Protein AF-E9GPJ3-F1 (afdb_monomer)

Organism: Daphnia pulex (NCBI:txid6669)

Structure (mmCIF, N/CA/C/O backbone):
data_AF-E9GPJ3-F1
#
_entry.id   AF-E9GPJ3-F1
#
loop_
_atom_site.group_PDB
_atom_site.id
_atom_site.type_symbol
_atom_site.label_atom_id
_atom_site.label_alt_id
_atom_site.label_comp_id
_atom_site.label_asym_id
_atom_site.label_entity_id
_atom_site.label_seq_id
_atom_site.pdbx_PDB_ins_code
_atom_site.Cartn_x
_atom_site.Cartn_y
_atom_site.Cartn_z
_atom_site.occupancy
_atom_site.B_iso_or_equiv
_atom_site.auth_seq_id
_atom_site.auth_comp_id
_atom_site.auth_asym_id
_atom_site.auth_atom_id
_atom_site.pdbx_PDB_model_num
ATOM 1 N N . MET A 1 1 ? 33.835 -4.461 12.205 1.00 37.34 1 MET A N 1
ATOM 2 C CA . MET A 1 1 ? 32.364 -4.316 12.167 1.00 37.34 1 MET A CA 1
ATOM 3 C C . MET A 1 1 ? 31.982 -3.890 10.755 1.00 37.34 1 MET A C 1
ATOM 5 O O . MET A 1 1 ? 32.184 -2.737 10.405 1.00 37.34 1 MET A O 1
ATOM 9 N N . PHE A 1 2 ? 31.580 -4.833 9.899 1.00 41.53 2 PHE A N 1
ATOM 10 C CA . PHE A 1 2 ? 31.206 -4.539 8.512 1.00 41.53 2 PHE A CA 1
ATOM 11 C C . PHE A 1 2 ? 29.759 -4.038 8.500 1.00 41.53 2 PHE A C 1
ATOM 13 O O . PHE A 1 2 ? 28.841 -4.795 8.806 1.00 41.53 2 PHE A O 1
ATOM 20 N N . MET A 1 3 ? 29.564 -2.757 8.187 1.00 44.38 3 MET A N 1
ATOM 21 C CA . MET A 1 3 ? 28.246 -2.187 7.907 1.00 44.38 3 MET A CA 1
ATOM 22 C C . MET A 1 3 ? 27.733 -2.811 6.608 1.00 44.38 3 MET A C 1
ATOM 24 O O . MET A 1 3 ? 28.072 -2.371 5.510 1.00 44.38 3 MET A O 1
ATOM 28 N N . GLN A 1 4 ? 26.973 -3.896 6.729 1.00 46.12 4 GLN A N 1
ATOM 29 C CA . GLN A 1 4 ? 26.290 -4.518 5.605 1.00 46.12 4 GLN A CA 1
ATOM 30 C C . GLN A 1 4 ? 25.156 -3.570 5.201 1.00 46.12 4 GLN A C 1
ATOM 32 O O . GLN A 1 4 ? 24.084 -3.569 5.803 1.00 46.12 4 GLN A O 1
ATOM 37 N N . PHE A 1 5 ? 25.417 -2.697 4.224 1.00 51.56 5 PHE A N 1
ATOM 38 C CA . PHE A 1 5 ? 24.368 -1.915 3.581 1.00 51.56 5 PHE A CA 1
ATOM 39 C C . PHE A 1 5 ? 23.340 -2.905 3.032 1.00 51.56 5 PHE A C 1
ATOM 41 O O . PHE A 1 5 ? 23.618 -3.654 2.094 1.00 51.56 5 PHE A O 1
ATOM 48 N N . VAL A 1 6 ? 22.170 -2.958 3.667 1.00 50.09 6 VAL A N 1
ATOM 49 C CA . VAL A 1 6 ? 21.043 -3.761 3.200 1.00 50.09 6 VAL A CA 1
ATOM 50 C C . VAL A 1 6 ? 20.731 -3.290 1.783 1.00 50.09 6 VAL A C 1
ATOM 52 O O . VAL A 1 6 ? 20.292 -2.157 1.597 1.00 50.09 6 VAL A O 1
ATOM 55 N N . ARG A 1 7 ? 21.005 -4.137 0.781 1.00 55.09 7 ARG A N 1
ATOM 56 C CA . ARG A 1 7 ? 20.672 -3.879 -0.625 1.00 55.09 7 ARG A CA 1
ATOM 57 C C . ARG A 1 7 ? 19.174 -3.608 -0.729 1.00 55.09 7 ARG A C 1
ATOM 59 O O . ARG A 1 7 ? 18.352 -4.523 -0.682 1.00 55.09 7 ARG A O 1
ATOM 66 N N . THR A 1 8 ? 18.811 -2.342 -0.860 1.00 49.34 8 THR A N 1
ATOM 67 C CA . THR A 1 8 ? 17.446 -1.905 -1.111 1.00 49.34 8 THR A CA 1
ATOM 68 C C . THR A 1 8 ? 17.111 -2.178 -2.573 1.00 49.34 8 THR A C 1
ATOM 70 O O . THR A 1 8 ? 17.359 -1.354 -3.438 1.00 49.34 8 THR A O 1
ATOM 73 N N . ASN A 1 9 ? 16.534 -3.353 -2.840 1.00 51.41 9 ASN A N 1
ATOM 74 C CA . ASN A 1 9 ? 15.784 -3.675 -4.061 1.00 51.41 9 ASN A CA 1
ATOM 75 C C . ASN A 1 9 ? 16.481 -3.286 -5.393 1.00 51.41 9 ASN A C 1
ATOM 77 O O . ASN A 1 9 ? 16.237 -2.227 -5.973 1.00 51.41 9 ASN A O 1
ATOM 81 N N . ASN A 1 10 ? 17.293 -4.209 -5.913 1.00 62.78 10 ASN A N 1
ATOM 82 C CA . ASN A 1 10 ? 18.210 -4.061 -7.053 1.00 62.78 10 ASN A CA 1
ATOM 83 C C . ASN A 1 10 ? 17.585 -3.816 -8.441 1.00 62.78 10 ASN A C 1
ATOM 85 O O . ASN A 1 10 ? 18.259 -4.018 -9.447 1.00 62.78 10 ASN A O 1
ATOM 89 N N . ASN A 1 11 ? 16.332 -3.379 -8.561 1.00 63.22 11 ASN A N 1
ATOM 90 C CA . ASN A 1 11 ? 15.700 -3.242 -9.877 1.00 63.22 11 ASN A CA 1
ATOM 91 C C . ASN A 1 11 ? 16.350 -2.131 -10.730 1.00 63.22 11 ASN A C 1
ATOM 93 O O . ASN A 1 11 ? 16.510 -2.281 -11.942 1.00 63.22 11 ASN A O 1
ATOM 97 N N . VAL A 1 12 ? 16.790 -1.042 -10.087 1.00 64.81 12 VAL A N 1
ATOM 98 C CA . VAL A 1 12 ? 17.546 0.044 -10.739 1.00 64.81 12 VAL A CA 1
ATOM 99 C C . VAL A 1 12 ? 18.951 -0.425 -11.123 1.00 64.81 12 VAL A C 1
ATOM 101 O O . VAL A 1 12 ? 19.384 -0.193 -12.248 1.00 64.81 12 VAL A O 1
ATOM 104 N N . GLU A 1 13 ? 19.631 -1.153 -10.232 1.00 70.56 13 GLU A N 1
ATOM 105 C CA . GLU A 1 13 ? 20.968 -1.711 -10.487 1.00 70.56 13 GLU A CA 1
ATOM 106 C C . GLU A 1 13 ? 20.937 -2.759 -11.615 1.00 70.56 13 GLU A C 1
ATOM 108 O O . GLU A 1 13 ? 21.786 -2.749 -12.502 1.00 70.56 13 GLU A O 1
ATOM 113 N N . GLY A 1 14 ? 19.908 -3.610 -11.654 1.00 71.81 14 GLY A N 1
ATOM 114 C CA . GLY A 1 14 ? 19.674 -4.569 -12.734 1.00 71.81 14 GLY A CA 1
ATOM 115 C C . GLY A 1 14 ? 19.383 -3.887 -14.071 1.00 71.81 14 GLY A C 1
ATOM 116 O O . GLY A 1 14 ? 19.956 -4.265 -15.090 1.00 71.81 14 GLY A O 1
ATOM 117 N N . THR A 1 15 ? 18.565 -2.830 -14.068 1.00 71.25 15 THR A N 1
ATOM 118 C CA . THR A 1 15 ? 18.286 -2.033 -15.276 1.00 71.25 15 THR A CA 1
ATOM 119 C C . THR A 1 15 ? 19.557 -1.360 -15.800 1.00 71.25 15 THR A C 1
ATOM 121 O O . THR A 1 15 ? 19.854 -1.444 -16.990 1.00 71.25 15 THR A O 1
ATOM 124 N N . HIS A 1 16 ? 20.354 -0.764 -14.909 1.00 74.25 16 HIS A N 1
ATOM 125 C CA . HIS A 1 16 ? 21.643 -0.158 -15.239 1.00 74.25 16 HIS A CA 1
ATOM 126 C C . HIS A 1 16 ? 22.634 -1.180 -15.819 1.00 74.25 16 HIS A C 1
ATOM 128 O O . HIS A 1 16 ? 23.259 -0.922 -16.847 1.00 74.25 16 HIS A O 1
ATOM 134 N N . ASN A 1 17 ? 22.749 -2.361 -15.209 1.00 77.88 17 ASN A N 1
ATOM 135 C CA . ASN A 1 17 ? 23.662 -3.406 -15.675 1.00 77.88 17 ASN A CA 1
ATOM 136 C C . ASN A 1 17 ? 23.233 -3.987 -17.031 1.00 77.88 17 ASN A C 1
ATOM 138 O O . ASN A 1 17 ? 24.083 -4.202 -17.896 1.00 77.88 17 ASN A O 1
ATOM 142 N N . ASN A 1 18 ? 21.928 -4.158 -17.257 1.00 75.06 18 ASN A N 1
ATOM 143 C CA . ASN A 1 18 ? 21.386 -4.586 -18.548 1.00 75.06 18 ASN A CA 1
ATOM 144 C C . ASN A 1 18 ? 21.639 -3.547 -19.650 1.00 75.06 1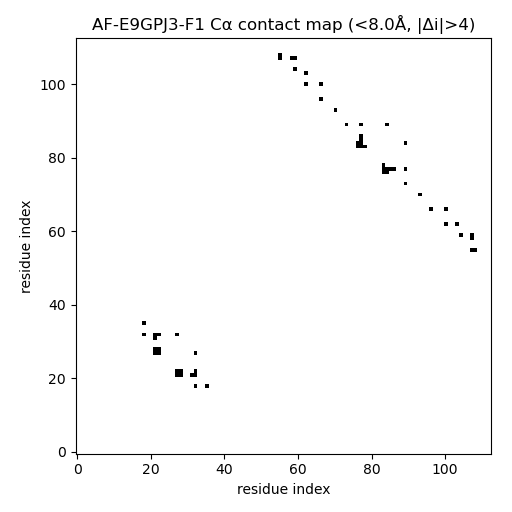8 ASN A C 1
ATOM 146 O O . ASN A 1 18 ? 22.042 -3.906 -20.755 1.00 75.06 18 ASN A O 1
ATOM 150 N N . LEU A 1 19 ? 21.466 -2.256 -19.348 1.00 75.06 19 LEU A N 1
ATOM 151 C CA . LEU A 1 19 ? 21.793 -1.166 -20.271 1.00 75.06 19 LEU A CA 1
ATOM 152 C C . LEU A 1 19 ? 23.292 -1.128 -20.584 1.00 75.06 19 LEU A C 1
ATOM 154 O O . LEU A 1 19 ? 23.676 -1.080 -21.751 1.00 75.06 19 LEU A O 1
ATOM 158 N N . LYS A 1 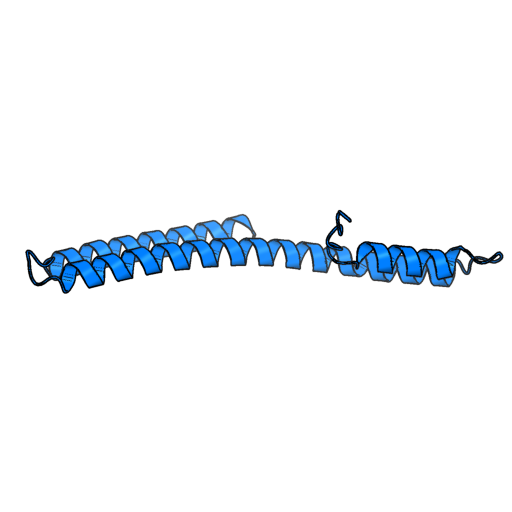20 ? 24.148 -1.235 -19.564 1.00 76.81 20 LYS A N 1
ATOM 159 C CA . LYS A 1 20 ? 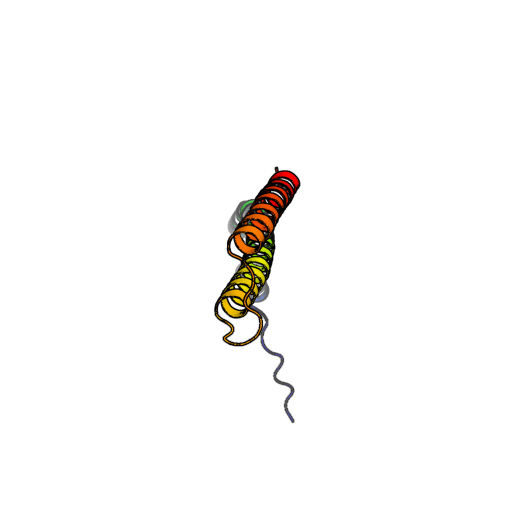25.606 -1.281 -19.734 1.00 76.81 20 LYS A CA 1
ATOM 160 C C . LYS A 1 20 ? 26.045 -2.447 -20.624 1.00 76.81 20 LYS A C 1
ATOM 162 O O . LYS A 1 20 ? 26.925 -2.263 -21.457 1.00 76.81 20 LYS A O 1
ATOM 167 N N . ALA A 1 21 ? 25.416 -3.616 -20.499 1.00 75.81 21 ALA A N 1
ATOM 168 C CA . ALA A 1 21 ? 25.711 -4.774 -21.343 1.00 75.81 21 ALA A CA 1
ATOM 169 C C . ALA A 1 21 ? 25.353 -4.559 -22.828 1.00 75.81 21 ALA A C 1
ATOM 171 O O . ALA A 1 21 ? 25.977 -5.160 -23.698 1.00 75.81 21 ALA A O 1
ATOM 172 N N . VAL A 1 22 ? 24.371 -3.703 -23.133 1.00 70.38 22 VAL A N 1
ATOM 173 C CA . VAL A 1 22 ? 23.932 -3.427 -24.514 1.00 70.38 22 VAL A CA 1
ATOM 174 C C . VAL A 1 22 ? 24.659 -2.239 -25.141 1.00 70.38 22 VAL A C 1
ATOM 176 O O . VAL A 1 22 ? 24.904 -2.242 -26.345 1.00 70.38 22 VAL A O 1
ATOM 179 N N . VAL A 1 23 ? 25.021 -1.238 -24.339 1.00 68.75 23 VAL A N 1
ATOM 180 C CA . VAL A 1 23 ? 25.641 0.013 -24.812 1.00 68.75 23 VAL A CA 1
ATOM 181 C C . VAL A 1 23 ? 27.168 0.004 -24.653 1.00 68.75 23 VAL A C 1
ATOM 183 O O . VAL A 1 23 ? 27.859 0.790 -25.284 1.00 68.75 23 VAL A O 1
ATOM 186 N N . GLY A 1 24 ? 27.717 -0.895 -23.832 1.00 66.44 24 GLY A N 1
ATOM 187 C CA . GLY A 1 24 ? 29.153 -0.974 -23.541 1.00 66.44 24 GLY A CA 1
ATOM 188 C C . GLY A 1 24 ? 30.000 -1.710 -24.584 1.00 66.44 24 GLY A C 1
ATOM 189 O O . GLY A 1 24 ? 31.214 -1.793 -24.413 1.00 66.44 24 GLY A O 1
ATOM 190 N N . SER A 1 25 ? 29.400 -2.270 -25.640 1.00 66.31 25 SER A N 1
ATOM 191 C CA . SER A 1 25 ? 30.157 -2.896 -26.732 1.00 66.31 25 SER A CA 1
ATOM 192 C C . SER A 1 25 ? 30.651 -1.842 -27.726 1.00 66.31 25 SER A C 1
ATOM 194 O O . SER A 1 25 ? 29.931 -0.885 -27.989 1.00 66.31 25 SER A O 1
ATOM 196 N N . ALA A 1 26 ? 31.817 -2.054 -28.347 1.00 64.00 26 ALA A N 1
ATOM 197 C CA . ALA A 1 26 ? 32.426 -1.118 -29.305 1.00 64.00 26 ALA A CA 1
ATOM 198 C C . ALA A 1 26 ? 31.528 -0.745 -30.510 1.00 64.00 26 ALA A C 1
ATOM 200 O O . ALA A 1 26 ? 31.762 0.274 -31.153 1.00 64.00 26 ALA A O 1
ATOM 201 N N . TYR A 1 27 ? 30.486 -1.538 -30.786 1.00 61.44 27 TYR A N 1
ATOM 202 C CA . TYR A 1 27 ? 29.455 -1.267 -31.787 1.00 61.44 27 TYR A CA 1
ATOM 203 C C . TYR A 1 27 ? 28.074 -1.322 -31.132 1.00 61.44 27 TYR A C 1
ATOM 205 O O . TYR A 1 27 ? 27.414 -2.361 -31.105 1.00 61.44 27 TYR A O 1
ATOM 213 N N . THR A 1 28 ? 27.635 -0.201 -30.564 1.00 66.81 28 THR A N 1
ATOM 214 C CA . THR A 1 28 ? 26.322 -0.096 -29.923 1.00 66.81 28 THR A CA 1
ATOM 215 C C . THR A 1 28 ? 25.208 -0.412 -30.916 1.00 66.81 28 THR A C 1
ATOM 217 O O . THR A 1 28 ? 24.999 0.303 -31.896 1.00 66.81 28 THR A O 1
ATOM 220 N N . ASN A 1 29 ? 24.432 -1.458 -30.634 1.00 78.44 29 ASN A N 1
ATOM 221 C CA . ASN A 1 29 ? 23.219 -1.743 -31.389 1.00 78.44 29 ASN A CA 1
ATOM 222 C C . ASN A 1 29 ? 22.116 -0.758 -30.961 1.00 78.44 29 ASN A C 1
ATOM 224 O O . ASN A 1 29 ? 21.386 -0.993 -29.994 1.00 78.44 29 ASN A O 1
ATOM 228 N N . ILE A 1 30 ? 22.016 0.358 -31.689 1.00 79.06 30 ILE A N 1
ATOM 229 C CA . ILE A 1 30 ? 21.074 1.458 -31.423 1.00 79.06 30 ILE A CA 1
ATOM 230 C C . ILE A 1 30 ? 19.625 0.957 -31.380 1.00 79.06 30 ILE A C 1
ATOM 232 O O . ILE A 1 30 ? 18.862 1.359 -30.505 1.00 79.06 30 ILE A O 1
ATOM 236 N N . VAL A 1 31 ? 19.245 0.034 -32.267 1.00 81.44 31 VAL A N 1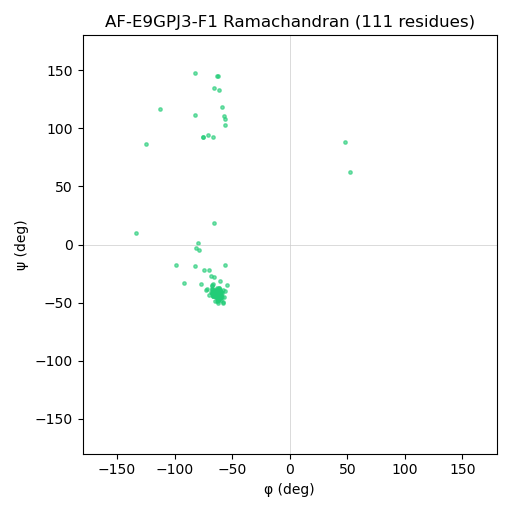
ATOM 237 C CA . VAL A 1 31 ? 17.886 -0.532 -32.313 1.00 81.44 31 VAL A CA 1
ATOM 238 C C . VAL A 1 31 ? 17.567 -1.302 -31.029 1.00 81.44 31 VAL A C 1
ATOM 240 O O . VAL A 1 31 ? 16.489 -1.141 -30.451 1.00 81.44 31 VAL A O 1
ATOM 243 N N . LYS A 1 32 ? 18.519 -2.099 -30.535 1.00 78.19 32 LYS A N 1
ATOM 244 C CA . LYS A 1 32 ? 18.380 -2.837 -29.274 1.00 78.19 32 LYS A CA 1
ATOM 245 C C . LYS A 1 32 ? 18.294 -1.893 -28.072 1.00 78.19 32 LYS A C 1
ATOM 247 O O . LYS A 1 32 ? 17.474 -2.116 -27.185 1.00 78.19 32 LYS A O 1
ATOM 252 N N . PHE A 1 33 ? 19.081 -0.817 -28.067 1.00 80.88 33 PHE A N 1
ATOM 253 C CA . PHE A 1 33 ? 19.008 0.220 -27.036 1.00 80.88 33 PHE A CA 1
ATOM 254 C C . PHE A 1 33 ? 17.649 0.937 -27.025 1.00 80.88 33 PHE A C 1
ATOM 256 O O . PHE A 1 33 ? 17.011 1.025 -25.978 1.00 80.88 33 PHE A O 1
ATOM 263 N N . LEU A 1 34 ? 17.163 1.386 -28.187 1.00 83.62 34 LEU A N 1
ATOM 264 C CA . LEU A 1 34 ? 15.859 2.045 -28.315 1.00 83.62 34 LEU A CA 1
ATOM 265 C C . LEU A 1 34 ? 14.704 1.127 -27.892 1.00 83.62 34 LEU A C 1
ATOM 267 O O . LEU A 1 34 ? 13.764 1.583 -27.243 1.00 83.62 34 LEU A O 1
ATOM 271 N N . SER A 1 35 ? 14.796 -0.168 -28.201 1.00 83.25 35 SER A N 1
ATOM 272 C CA . SER A 1 35 ? 13.790 -1.160 -27.799 1.00 83.25 35 SER A CA 1
ATOM 273 C C . SER A 1 35 ? 13.727 -1.325 -26.276 1.00 83.25 35 SER A C 1
ATOM 275 O O . SER A 1 35 ? 12.638 -1.331 -25.705 1.00 83.25 35 SER A O 1
ATOM 277 N N . LEU A 1 36 ? 14.883 -1.378 -25.604 1.00 81.44 36 LEU A N 1
ATOM 278 C CA . LEU A 1 36 ? 14.959 -1.435 -24.140 1.00 81.44 36 LEU A CA 1
ATOM 279 C C . LEU A 1 36 ? 14.431 -0.159 -23.479 1.00 81.44 36 LEU A C 1
ATOM 281 O O . LEU A 1 36 ? 13.688 -0.231 -22.503 1.00 81.44 36 LEU A O 1
ATOM 285 N N . MET A 1 37 ? 14.784 1.011 -24.016 1.00 82.69 37 MET A N 1
ATOM 286 C CA . MET A 1 37 ? 14.292 2.287 -23.493 1.00 82.69 37 MET A CA 1
ATOM 287 C C . MET A 1 37 ? 12.774 2.412 -23.636 1.00 82.69 37 MET A C 1
ATOM 289 O O . MET A 1 37 ? 12.116 2.887 -22.712 1.00 82.69 37 MET A O 1
ATOM 293 N N . LYS A 1 38 ? 12.211 1.933 -24.751 1.00 84.69 38 LYS A N 1
ATOM 294 C CA . LYS A 1 38 ? 10.762 1.862 -24.950 1.00 84.69 38 LYS A CA 1
ATOM 295 C C . LYS A 1 38 ? 10.092 0.950 -23.923 1.00 84.69 38 LYS A C 1
ATOM 297 O O . LYS A 1 38 ? 9.145 1.374 -23.276 1.00 84.69 38 LYS A O 1
ATOM 302 N N . GLU A 1 39 ? 10.621 -0.252 -23.704 1.00 83.88 39 GLU A N 1
ATOM 303 C CA . GLU A 1 39 ? 10.061 -1.187 -22.719 1.00 83.88 39 GLU A CA 1
ATOM 304 C C . GLU A 1 39 ? 10.078 -0.614 -21.290 1.00 83.88 39 GLU A C 1
ATOM 306 O O . GLU A 1 39 ? 9.125 -0.790 -20.526 1.00 83.88 39 GLU A O 1
ATOM 311 N N . VAL A 1 40 ? 11.148 0.098 -20.920 1.00 80.69 40 VAL A N 1
ATOM 312 C CA . VAL A 1 40 ? 11.225 0.802 -19.634 1.00 80.69 40 VAL A CA 1
ATOM 313 C C . VAL A 1 40 ? 10.185 1.918 -19.578 1.00 80.69 40 VAL A C 1
ATOM 315 O O . VAL A 1 40 ? 9.436 1.984 -18.605 1.00 80.69 40 VAL A O 1
ATOM 318 N N . ALA A 1 41 ? 10.094 2.755 -20.615 1.00 82.94 41 ALA A N 1
ATOM 319 C CA . ALA A 1 41 ? 9.151 3.869 -20.681 1.00 82.94 41 ALA A CA 1
ATOM 320 C C . ALA A 1 41 ? 7.687 3.409 -20.591 1.00 82.94 41 ALA A C 1
ATOM 322 O O . ALA A 1 41 ? 6.917 3.964 -19.804 1.00 82.94 41 ALA A O 1
ATOM 323 N N . ASP A 1 42 ? 7.330 2.340 -21.304 1.00 83.00 42 ASP A N 1
ATOM 324 C CA . ASP A 1 42 ? 5.982 1.763 -21.308 1.00 83.00 42 ASP A CA 1
ATOM 325 C C . ASP A 1 42 ? 5.564 1.290 -19.901 1.00 83.00 42 ASP A C 1
ATOM 327 O O . ASP A 1 42 ? 4.397 1.385 -19.506 1.00 83.00 42 ASP A O 1
ATOM 331 N N . LYS A 1 43 ? 6.528 0.848 -19.083 1.00 83.81 43 LYS A N 1
ATOM 332 C CA . LYS A 1 43 ? 6.286 0.414 -17.699 1.00 83.81 43 LYS A CA 1
ATOM 333 C C . LYS A 1 43 ? 6.219 1.568 -16.697 1.00 83.81 43 LYS A C 1
ATOM 335 O O . LYS A 1 43 ? 5.675 1.362 -15.609 1.00 83.81 43 LYS A O 1
ATOM 340 N N . ILE A 1 44 ? 6.723 2.766 -17.011 1.00 81.88 44 ILE A N 1
ATOM 341 C CA . ILE A 1 44 ? 6.746 3.903 -16.066 1.00 81.88 44 ILE A CA 1
ATOM 342 C C . ILE A 1 44 ? 5.325 4.304 -15.674 1.00 81.88 44 ILE A C 1
ATOM 344 O O . ILE A 1 44 ? 5.024 4.400 -14.483 1.00 81.88 44 ILE A O 1
ATOM 348 N N . ALA A 1 45 ? 4.434 4.477 -16.653 1.00 78.44 45 ALA A N 1
ATOM 349 C CA . ALA A 1 45 ? 3.053 4.882 -16.394 1.00 78.44 45 ALA A CA 1
ATOM 350 C C . ALA A 1 45 ? 2.308 3.851 -15.527 1.00 78.44 45 ALA A C 1
ATOM 352 O O . ALA A 1 45 ? 1.614 4.211 -14.573 1.00 78.44 45 ALA A O 1
ATOM 353 N N . LEU A 1 46 ? 2.496 2.560 -15.818 1.00 82.38 46 LEU A N 1
ATOM 354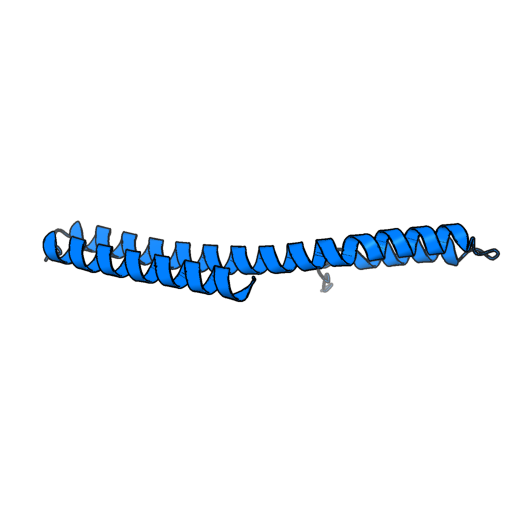 C CA . LEU A 1 46 ? 1.911 1.469 -15.039 1.00 82.38 46 LEU A CA 1
ATOM 355 C C . LEU A 1 46 ? 2.475 1.431 -13.610 1.00 82.38 46 LEU A C 1
ATOM 357 O O . LEU A 1 46 ? 1.725 1.303 -12.644 1.00 82.38 46 LEU A O 1
ATOM 361 N N . THR A 1 47 ? 3.790 1.591 -13.463 1.00 79.88 47 THR A N 1
ATOM 362 C CA . THR A 1 47 ? 4.469 1.565 -12.161 1.00 79.88 47 THR A CA 1
ATOM 363 C C . THR A 1 47 ? 4.057 2.754 -11.297 1.00 79.88 47 THR A C 1
ATOM 365 O O . THR A 1 47 ? 3.795 2.580 -10.108 1.00 79.88 47 THR A O 1
ATOM 368 N N . ALA A 1 48 ? 3.921 3.946 -11.883 1.00 78.62 48 ALA A N 1
ATOM 369 C CA . ALA A 1 48 ? 3.425 5.134 -11.193 1.00 78.62 48 ALA A CA 1
ATOM 370 C C . ALA A 1 48 ? 1.988 4.933 -10.684 1.00 78.62 48 ALA A C 1
ATOM 372 O O . ALA A 1 48 ? 1.706 5.191 -9.510 1.00 78.62 48 ALA A O 1
ATOM 373 N N . LYS A 1 49 ? 1.097 4.384 -11.525 1.00 81.06 49 LYS A N 1
ATOM 374 C CA . LYS A 1 49 ? -0.268 4.014 -11.111 1.00 81.06 49 LYS A CA 1
ATOM 375 C C . LYS A 1 49 ? -0.258 2.994 -9.971 1.00 81.06 49 LYS A C 1
ATOM 377 O O . LYS A 1 49 ? -0.959 3.178 -8.979 1.00 81.06 49 LYS A O 1
ATOM 382 N N . LEU A 1 50 ? 0.571 1.958 -10.070 1.00 83.69 50 LEU A N 1
ATOM 383 C CA . LEU A 1 50 ? 0.679 0.909 -9.056 1.00 83.69 50 LEU A CA 1
ATOM 384 C C . LEU A 1 50 ? 1.215 1.442 -7.716 1.00 83.69 50 LEU A C 1
ATOM 386 O O . LEU A 1 50 ? 0.727 1.051 -6.656 1.00 83.69 50 LEU A O 1
ATOM 390 N N . LEU A 1 51 ? 2.188 2.355 -7.738 1.00 81.69 51 LEU A N 1
ATOM 391 C CA . LEU A 1 51 ? 2.690 3.022 -6.532 1.00 81.69 51 LEU A CA 1
ATOM 392 C C . LEU A 1 51 ? 1.614 3.892 -5.877 1.00 81.69 51 LEU A C 1
ATOM 394 O O . LEU A 1 51 ? 1.434 3.813 -4.661 1.00 81.69 51 LEU A O 1
ATOM 398 N N . SER A 1 52 ? 0.871 4.661 -6.675 1.00 78.62 52 SER A N 1
ATOM 399 C CA . SER A 1 52 ? -0.260 5.460 -6.194 1.00 78.62 52 SER A CA 1
ATOM 400 C C . SER A 1 52 ? -1.313 4.576 -5.512 1.00 78.62 52 SER A C 1
ATOM 402 O O . SER A 1 52 ? -1.654 4.790 -4.348 1.00 78.62 52 SER A O 1
ATOM 404 N N . GLN A 1 53 ? -1.726 3.485 -6.165 1.00 82.25 53 GLN A N 1
ATOM 405 C CA . GLN A 1 53 ? -2.681 2.525 -5.601 1.00 82.25 53 GLN A CA 1
ATOM 406 C C . GLN A 1 53 ? -2.174 1.870 -4.309 1.00 82.25 53 GLN A C 1
ATOM 408 O O . GLN A 1 53 ? -2.932 1.730 -3.349 1.00 82.25 53 GLN A O 1
ATOM 413 N N . LYS A 1 54 ? -0.886 1.511 -4.231 1.00 84.50 54 LYS A N 1
ATOM 414 C CA . LYS A 1 54 ? -0.286 0.973 -2.997 1.00 84.50 54 LYS A CA 1
ATOM 415 C C . LYS A 1 54 ? -0.349 1.969 -1.838 1.00 84.50 54 LYS A C 1
ATOM 417 O O . LYS A 1 54 ? -0.595 1.565 -0.701 1.00 84.50 54 LYS A O 1
ATOM 422 N N . GLN A 1 55 ? -0.143 3.259 -2.100 1.00 82.75 55 GLN A N 1
ATOM 423 C CA . GLN A 1 55 ? -0.266 4.295 -1.071 1.00 82.75 55 GLN A CA 1
ATOM 424 C C . GLN A 1 55 ? -1.712 4.449 -0.590 1.00 82.75 55 GLN A C 1
ATOM 426 O O . GLN A 1 55 ? -1.937 4.543 0.619 1.00 82.75 55 GLN A O 1
ATOM 431 N N . VAL A 1 56 ? -2.683 4.418 -1.509 1.00 83.88 56 VAL A N 1
ATOM 432 C CA . VAL A 1 56 ? -4.118 4.417 -1.179 1.00 83.88 56 VAL A CA 1
ATOM 433 C C . VAL A 1 56 ? -4.457 3.224 -0.292 1.00 83.88 56 VAL A C 1
ATOM 435 O O . VAL A 1 56 ? -5.017 3.399 0.789 1.00 83.88 56 VAL A O 1
ATOM 438 N N . LEU A 1 57 ? -4.041 2.019 -0.691 1.00 83.75 57 LEU A N 1
ATOM 439 C CA . LEU A 1 57 ? -4.311 0.794 0.057 1.00 83.75 57 LEU A CA 1
ATOM 440 C C . LEU A 1 57 ? -3.724 0.852 1.473 1.00 83.75 57 LEU A C 1
ATOM 442 O O . LEU A 1 57 ? -4.390 0.485 2.437 1.00 83.75 57 LEU A O 1
ATOM 446 N N . LYS A 1 58 ? -2.508 1.394 1.619 1.00 86.19 58 LYS A N 1
ATOM 447 C CA . LYS A 1 58 ? -1.870 1.593 2.927 1.00 86.19 58 LYS A CA 1
ATOM 448 C C . LYS A 1 58 ? -2.671 2.541 3.827 1.00 86.19 58 LYS A C 1
ATOM 450 O O . LYS A 1 58 ? -2.779 2.284 5.023 1.00 86.19 58 LYS A O 1
ATOM 455 N N . LYS A 1 59 ? -3.230 3.626 3.277 1.00 84.81 59 LYS A N 1
ATOM 456 C CA . LYS A 1 59 ? -4.097 4.552 4.030 1.00 84.81 59 LYS A CA 1
ATOM 457 C C . LYS A 1 59 ? -5.405 3.878 4.446 1.00 84.81 59 LYS A C 1
ATOM 459 O O . LYS A 1 59 ? -5.798 3.987 5.602 1.00 84.81 59 LYS A O 1
ATOM 464 N N . VAL A 1 60 ? -6.039 3.138 3.534 1.00 83.94 60 VAL A N 1
ATOM 465 C CA . VAL A 1 60 ? -7.268 2.385 3.828 1.00 83.94 60 VAL A CA 1
ATOM 466 C C . VAL A 1 60 ? -7.030 1.354 4.931 1.00 83.94 60 VAL A C 1
ATOM 468 O O . VAL A 1 60 ? -7.833 1.270 5.855 1.00 83.94 60 VAL A O 1
ATOM 471 N N . TYR A 1 61 ? -5.919 0.616 4.871 1.00 85.12 61 TYR A N 1
ATOM 472 C CA . TYR A 1 61 ? -5.577 -0.390 5.876 1.00 85.12 61 TYR A CA 1
ATOM 473 C C . TYR A 1 61 ? -5.393 0.225 7.267 1.00 85.12 61 TYR A C 1
ATOM 475 O O . TYR A 1 61 ? -5.997 -0.245 8.223 1.00 85.12 61 TYR A O 1
ATOM 483 N N . LYS A 1 62 ? -4.642 1.330 7.376 1.00 85.50 62 LYS A N 1
ATOM 484 C CA . LYS A 1 62 ? -4.472 2.053 8.649 1.00 85.50 62 LYS A CA 1
ATOM 485 C C . LYS A 1 62 ? -5.797 2.537 9.237 1.00 85.50 62 LYS A C 1
ATOM 487 O O . LYS A 1 62 ? -6.012 2.440 10.441 1.00 85.50 62 LYS A O 1
ATOM 492 N N . ASN A 1 63 ? -6.693 3.050 8.394 1.00 84.69 63 ASN A N 1
ATOM 493 C CA . ASN A 1 63 ? -8.017 3.469 8.849 1.00 84.69 63 ASN A CA 1
ATOM 494 C C . ASN A 1 63 ? -8.854 2.278 9.332 1.00 84.69 63 ASN A C 1
ATOM 496 O O . ASN A 1 63 ? -9.531 2.388 10.350 1.00 84.69 63 ASN A O 1
ATOM 500 N N . ALA A 1 64 ? -8.795 1.145 8.627 1.00 85.06 64 ALA A N 1
ATOM 501 C CA . ALA A 1 64 ? -9.483 -0.075 9.039 1.00 85.06 64 ALA A CA 1
ATOM 502 C C . ALA A 1 64 ? -8.951 -0.600 10.382 1.00 85.06 64 ALA A C 1
ATOM 504 O O . ALA A 1 64 ? -9.744 -0.943 11.251 1.00 85.06 64 ALA A O 1
ATOM 505 N N . GLU A 1 65 ? -7.634 -0.587 10.578 1.00 87.56 65 GLU A N 1
ATOM 506 C CA . GLU A 1 65 ? -6.978 -0.988 11.826 1.00 87.56 65 GLU A CA 1
ATOM 507 C C . GLU A 1 65 ? -7.395 -0.096 13.006 1.00 87.56 65 GLU A C 1
ATOM 509 O O . GLU A 1 65 ? -7.781 -0.595 14.062 1.00 87.56 65 GLU A O 1
ATOM 514 N N . SER A 1 66 ? -7.406 1.227 12.817 1.00 86.19 66 SER A N 1
ATOM 515 C CA . SER A 1 66 ? -7.861 2.169 13.847 1.00 86.19 66 SER A CA 1
ATOM 516 C C . SER A 1 66 ? -9.333 1.959 14.214 1.00 86.19 66 SER A C 1
ATOM 518 O O . SER A 1 66 ? -9.687 1.975 15.395 1.00 86.19 66 SER A O 1
ATOM 520 N N . MET A 1 67 ? -10.185 1.717 13.217 1.00 85.75 67 MET A N 1
ATOM 521 C CA . MET A 1 67 ? -11.608 1.459 13.429 1.00 85.75 67 MET A CA 1
ATOM 522 C C . MET A 1 67 ? -11.836 0.118 14.134 1.00 85.75 67 MET A C 1
ATOM 524 O O . MET A 1 67 ? -12.639 0.038 15.060 1.00 85.75 67 MET A O 1
ATOM 528 N N . GLN A 1 68 ? -11.090 -0.918 13.753 1.00 86.94 68 GLN A N 1
ATOM 529 C CA . GLN A 1 68 ? -11.121 -2.217 14.417 1.00 86.94 68 GLN A CA 1
ATOM 530 C C . GLN A 1 68 ? -10.711 -2.096 15.886 1.00 86.94 68 GLN A C 1
ATOM 532 O O . GLN A 1 68 ? -11.418 -2.602 16.752 1.00 86.94 68 GLN A O 1
ATOM 537 N N . TYR A 1 69 ? -9.636 -1.363 16.183 1.00 88.50 69 TYR A N 1
ATOM 538 C CA . TYR A 1 69 ? -9.205 -1.098 17.556 1.00 88.50 69 TYR A CA 1
ATOM 539 C C . TYR A 1 69 ? -10.301 -0.414 18.390 1.00 88.50 69 TYR A C 1
ATOM 541 O O . TYR A 1 69 ? -10.590 -0.831 19.511 1.00 88.50 69 TYR A O 1
ATOM 549 N N . GLN A 1 70 ? -10.963 0.605 17.833 1.00 87.56 70 GLN A N 1
ATOM 550 C CA . GLN A 1 70 ? -12.062 1.300 18.512 1.00 87.56 70 GLN A CA 1
ATOM 551 C C . GLN A 1 70 ? -13.268 0.385 18.761 1.00 87.56 70 GLN A C 1
ATOM 553 O O . GLN A 1 70 ? -13.849 0.427 19.846 1.00 87.56 70 GLN A O 1
ATOM 558 N N . LEU A 1 71 ? -13.629 -0.460 17.790 1.00 86.62 71 LEU A N 1
ATOM 559 C CA . LEU A 1 71 ? -14.722 -1.423 17.930 1.00 86.62 71 LEU A CA 1
ATOM 560 C C . LEU A 1 71 ? -14.410 -2.500 18.973 1.00 86.62 71 LEU A C 1
ATOM 562 O O . LEU A 1 71 ? -15.270 -2.789 19.802 1.00 86.62 71 LEU A O 1
ATOM 566 N N . CYS A 1 72 ? -13.188 -3.041 18.984 1.00 87.56 72 CYS A N 1
ATOM 567 C CA . CYS A 1 72 ? -12.742 -3.989 20.006 1.00 87.56 72 CYS A CA 1
ATOM 568 C C . CYS A 1 72 ? -12.807 -3.364 21.403 1.00 87.56 72 CYS A C 1
ATOM 570 O O . CYS A 1 72 ? -13.440 -3.925 22.287 1.00 87.56 72 CYS A O 1
ATOM 572 N N . ASN A 1 73 ? -12.285 -2.149 21.585 1.00 87.75 73 ASN A N 1
ATOM 573 C CA . ASN A 1 73 ? -12.349 -1.462 22.877 1.00 87.75 73 ASN A CA 1
ATOM 574 C C . ASN A 1 73 ? -13.787 -1.198 23.353 1.00 87.75 73 ASN A C 1
ATOM 576 O O . ASN A 1 73 ? -14.073 -1.259 24.552 1.00 87.75 73 ASN A O 1
ATOM 580 N N . LEU A 1 74 ? -14.696 -0.861 22.433 1.00 86.06 74 LEU A N 1
ATOM 581 C CA . LEU A 1 74 ? -16.112 -0.665 22.752 1.00 86.06 74 LEU A CA 1
ATOM 582 C C . LEU A 1 74 ? -16.787 -1.972 23.150 1.00 86.06 74 LEU A C 1
ATOM 584 O O . LEU A 1 74 ? -17.560 -1.985 24.108 1.00 86.06 74 LEU A O 1
ATOM 588 N N . TRP A 1 75 ? -16.475 -3.051 22.437 1.00 86.12 75 TRP A N 1
ATOM 589 C CA . TRP A 1 75 ? -16.954 -4.388 22.748 1.00 86.12 75 TRP A CA 1
ATOM 590 C C . TRP A 1 75 ? -16.455 -4.858 24.117 1.00 86.12 75 TRP A C 1
ATOM 592 O O . TRP A 1 75 ? -17.257 -5.253 24.962 1.00 86.12 75 TRP A O 1
ATOM 602 N N . ASP A 1 76 ? -15.164 -4.684 24.395 1.00 88.31 76 ASP A N 1
ATOM 603 C CA . ASP A 1 76 ? -14.569 -5.007 25.690 1.00 88.31 76 ASP A CA 1
ATOM 604 C C . ASP A 1 76 ? -15.231 -4.203 26.811 1.00 88.31 76 ASP A C 1
ATOM 606 O O . ASP A 1 76 ? -15.533 -4.736 27.873 1.00 88.31 76 ASP A O 1
ATOM 610 N N . SER A 1 77 ? -15.511 -2.919 26.571 1.00 85.62 77 SER A N 1
ATOM 611 C CA . SER A 1 77 ? -16.173 -2.043 27.544 1.00 85.62 77 SER A CA 1
ATOM 612 C C . SER A 1 77 ? -17.640 -2.412 27.796 1.00 85.62 77 SER A C 1
ATOM 614 O O . SER A 1 77 ? -18.157 -2.151 28.882 1.00 85.62 77 SER A O 1
ATOM 616 N N . TYR A 1 78 ? -18.312 -3.028 26.824 1.00 83.50 78 TYR A N 1
ATOM 617 C CA . TYR A 1 78 ? -19.647 -3.600 26.995 1.00 83.50 78 TYR A CA 1
ATOM 618 C C . TYR A 1 78 ? -19.616 -4.889 27.823 1.00 83.50 78 TYR A C 1
ATOM 620 O O . TYR A 1 78 ? -20.478 -5.092 28.672 1.00 83.50 78 TYR A O 1
ATOM 628 N N . GLN A 1 79 ? -18.599 -5.729 27.624 1.00 84.12 79 GLN A N 1
ATOM 629 C CA . GLN A 1 79 ? -18.445 -7.003 28.331 1.00 84.12 79 GLN A CA 1
ATOM 630 C C . GLN A 1 79 ? -17.8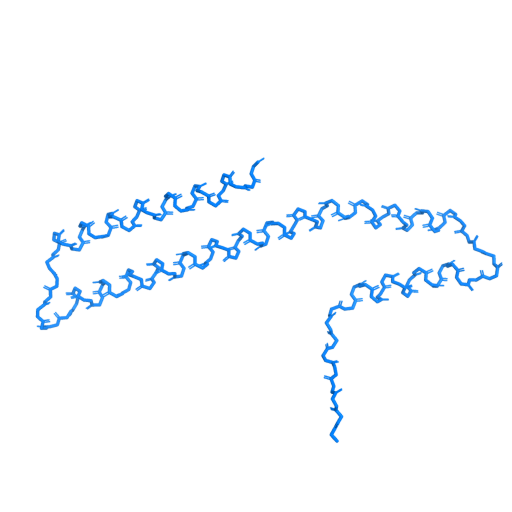98 -6.872 29.764 1.00 84.12 79 GLN A C 1
ATOM 632 O O . GLN A 1 79 ? -17.814 -7.873 30.477 1.00 84.12 79 GLN A O 1
ATOM 637 N N . ARG A 1 80 ? -17.529 -5.665 30.219 1.00 82.06 80 ARG A N 1
ATOM 638 C CA . ARG A 1 80 ? -17.015 -5.450 31.582 1.00 82.06 80 ARG A CA 1
ATOM 639 C C . ARG A 1 80 ? -18.049 -5.836 32.639 1.00 82.06 80 ARG A C 1
ATOM 641 O O . ARG A 1 80 ? -19.185 -5.379 32.619 1.00 82.06 80 ARG A O 1
ATOM 648 N N . THR A 1 81 ? -17.603 -6.591 33.639 1.00 70.50 81 THR A N 1
ATOM 649 C CA . THR A 1 81 ? -18.394 -6.949 34.828 1.00 70.50 81 THR A CA 1
ATOM 650 C C . THR A 1 81 ? -18.642 -5.764 35.766 1.00 70.50 81 THR A C 1
ATOM 652 O O . THR A 1 81 ? -19.604 -5.782 36.528 1.00 70.50 81 THR A O 1
ATOM 655 N N . ILE A 1 82 ? -17.812 -4.717 35.698 1.00 63.41 82 ILE A N 1
ATOM 656 C CA . ILE A 1 82 ? -17.943 -3.488 36.492 1.00 63.41 82 ILE A CA 1
ATOM 657 C C . ILE A 1 82 ? -18.296 -2.328 35.553 1.00 63.41 82 ILE A C 1
ATOM 659 O O . ILE A 1 82 ? -17.496 -1.962 34.693 1.00 63.41 82 ILE A O 1
ATOM 663 N N . ASN A 1 83 ? -19.481 -1.742 35.753 1.00 71.56 83 ASN A N 1
ATOM 664 C CA . ASN A 1 83 ? -20.038 -0.620 34.981 1.00 71.56 83 ASN A CA 1
ATOM 665 C C . ASN A 1 83 ? -20.041 -0.837 33.446 1.00 71.56 83 ASN A C 1
ATOM 667 O O . ASN A 1 83 ? -19.372 -0.097 32.715 1.00 71.56 83 ASN A O 1
ATOM 671 N N . PRO A 1 84 ? -20.775 -1.853 32.947 1.00 80.19 84 PRO A N 1
ATOM 672 C CA . PRO A 1 84 ? -20.895 -2.109 31.517 1.00 80.19 84 PRO A CA 1
ATOM 673 C C . PRO A 1 84 ? -21.563 -0.940 30.791 1.00 80.19 84 PRO A C 1
ATOM 675 O O . PRO A 1 84 ? -22.482 -0.288 31.295 1.00 80.19 84 PRO A O 1
ATOM 678 N N . ILE A 1 85 ? -21.128 -0.692 29.558 1.00 79.81 85 ILE A N 1
ATOM 679 C CA . ILE A 1 85 ? -21.801 0.270 28.684 1.00 79.81 85 ILE A CA 1
ATOM 680 C C . ILE A 1 85 ? -23.209 -0.256 28.350 1.00 79.81 85 ILE A C 1
ATOM 682 O O . ILE A 1 85 ? -23.380 -1.415 27.995 1.00 79.81 85 ILE A O 1
ATOM 686 N N . SER A 1 86 ? -24.232 0.601 28.417 1.00 84.44 86 SER A N 1
ATOM 687 C CA . SER A 1 86 ? -25.587 0.253 27.958 1.00 84.44 86 SER A CA 1
ATOM 688 C C . SER A 1 86 ? -25.620 -0.043 26.450 1.00 84.44 86 SER A C 1
ATOM 690 O O . SER A 1 86 ? -24.948 0.628 25.661 1.00 84.44 86 SER A O 1
ATOM 692 N N . SER A 1 87 ? -26.458 -0.994 26.032 1.00 81.50 87 SER A N 1
ATOM 693 C CA . SER A 1 87 ? -26.669 -1.359 24.623 1.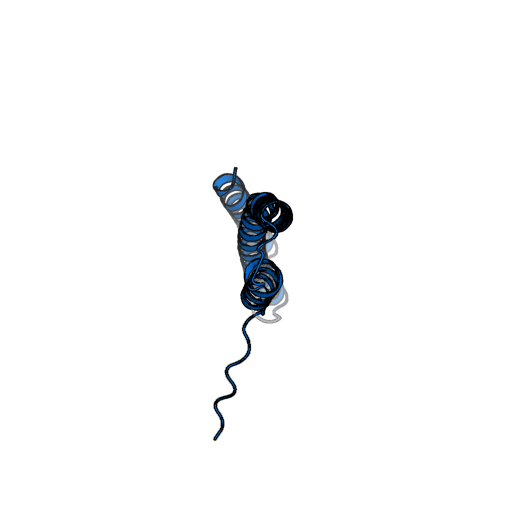00 81.50 87 SER A CA 1
ATOM 694 C C . SER A 1 87 ? -27.059 -0.163 23.743 1.00 81.50 87 SER A C 1
ATOM 696 O O . SER A 1 87 ? -26.600 -0.062 22.606 1.00 81.50 87 SER A O 1
ATOM 698 N N . GLU A 1 88 ? -27.822 0.797 24.275 1.00 84.12 88 GLU A N 1
ATOM 699 C CA . GLU A 1 88 ? -28.216 2.008 23.541 1.00 84.12 88 GLU A CA 1
ATOM 700 C C . GLU A 1 88 ? -27.007 2.916 23.262 1.00 84.12 88 GLU A C 1
ATOM 702 O O . GLU A 1 88 ? -26.859 3.481 22.174 1.00 84.12 88 GLU A O 1
ATOM 707 N N . LYS A 1 89 ? -26.089 3.013 24.231 1.00 82.00 89 LYS A N 1
ATOM 708 C CA . LYS A 1 89 ? -24.847 3.782 24.096 1.00 82.00 89 LYS A CA 1
ATOM 709 C C . LYS A 1 89 ? -23.869 3.085 23.148 1.00 82.00 89 LYS A C 1
ATOM 711 O O . LYS A 1 89 ? -23.256 3.761 22.325 1.00 82.00 89 LYS A O 1
ATOM 716 N N . LEU A 1 90 ? -23.789 1.753 23.191 1.00 83.75 90 LEU A N 1
ATOM 717 C CA . LEU A 1 90 ? -23.017 0.957 22.233 1.00 83.75 90 LEU A CA 1
ATOM 718 C C . LEU A 1 90 ? -23.530 1.152 20.798 1.00 83.75 90 LEU A C 1
ATOM 720 O O . LEU A 1 90 ? -22.740 1.435 19.899 1.00 83.75 90 LEU A O 1
ATOM 724 N N . ARG A 1 91 ? -24.852 1.095 20.589 1.00 83.31 91 ARG A N 1
ATOM 725 C CA . ARG A 1 91 ? -25.471 1.302 19.272 1.00 83.31 91 ARG A CA 1
ATOM 726 C C . ARG A 1 91 ? -25.197 2.700 18.719 1.00 83.31 91 ARG A C 1
ATOM 728 O O . ARG A 1 91 ? -24.854 2.831 17.546 1.00 83.31 91 ARG A O 1
ATOM 735 N N . ARG A 1 92 ? -25.311 3.743 19.550 1.00 87.00 92 ARG A N 1
ATOM 736 C CA . ARG A 1 92 ? -25.022 5.127 19.134 1.00 87.00 92 ARG A CA 1
ATOM 737 C C . ARG A 1 92 ? -23.567 5.314 18.716 1.00 87.00 92 ARG A C 1
ATOM 739 O O . ARG A 1 92 ? -23.321 5.833 17.631 1.00 87.00 92 ARG A O 1
ATOM 746 N N . ILE A 1 93 ? -22.621 4.874 19.547 1.00 83.94 93 ILE A N 1
ATOM 747 C CA . ILE A 1 93 ? -21.191 5.050 19.260 1.00 83.94 93 ILE A CA 1
ATOM 748 C C . ILE A 1 93 ? -20.786 4.207 18.041 1.00 83.94 93 ILE A C 1
ATOM 750 O O . ILE A 1 93 ? -20.101 4.709 17.154 1.00 83.94 93 ILE A O 1
ATOM 754 N N . GLY A 1 94 ? -21.275 2.967 17.929 1.00 83.25 94 GLY A N 1
ATOM 755 C CA . GLY A 1 94 ? -21.047 2.129 16.747 1.00 83.25 94 GLY A CA 1
ATOM 756 C C . GLY A 1 94 ? -21.603 2.748 15.459 1.00 83.25 94 GLY A C 1
ATOM 757 O O . GLY A 1 94 ? -20.941 2.723 14.423 1.00 83.25 94 GLY A O 1
ATOM 758 N N . GLY A 1 95 ? -22.783 3.374 15.527 1.00 84.81 95 GLY A N 1
ATOM 759 C CA . GLY A 1 95 ? -23.360 4.122 14.409 1.00 84.81 95 GLY A CA 1
ATOM 760 C C . GLY A 1 95 ? -22.487 5.300 13.966 1.00 84.81 95 GLY A C 1
ATOM 761 O O . GLY A 1 95 ? -22.214 5.440 12.776 1.00 84.81 95 GLY A O 1
ATOM 762 N N . GLN A 1 96 ? -21.989 6.093 14.920 1.00 85.31 96 GLN A N 1
ATOM 763 C CA . GLN A 1 96 ? -21.111 7.240 14.653 1.00 85.31 96 GLN A CA 1
ATOM 764 C C . GLN A 1 96 ? -19.782 6.823 14.008 1.00 85.31 96 GLN A C 1
ATOM 766 O O . GLN A 1 96 ? -19.357 7.433 13.023 1.00 85.31 96 GLN A O 1
ATOM 771 N N . LEU A 1 97 ? -19.165 5.749 14.511 1.00 81.88 97 LEU A N 1
ATOM 772 C CA . LEU A 1 97 ? -17.929 5.193 13.956 1.00 81.88 97 LEU A CA 1
ATOM 773 C C . LEU A 1 97 ? -18.108 4.680 12.522 1.00 81.88 97 LEU A C 1
A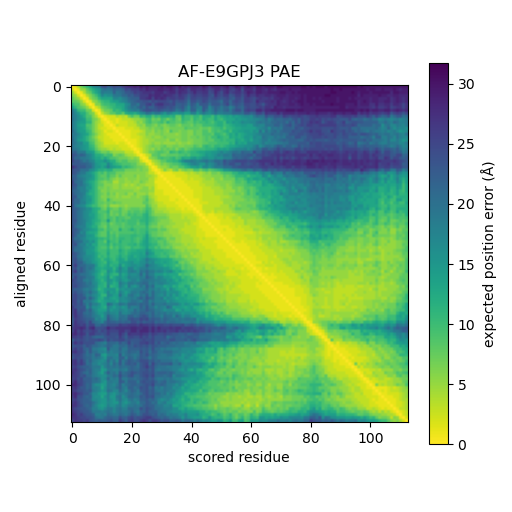TOM 775 O O . LEU A 1 97 ? -17.227 4.856 11.677 1.00 81.88 97 LEU A O 1
ATOM 779 N N . ASN A 1 98 ? -19.262 4.080 12.220 1.00 81.12 98 ASN A N 1
ATOM 780 C CA . ASN A 1 98 ? -19.577 3.629 10.867 1.00 81.12 98 ASN A CA 1
ATOM 781 C C . ASN A 1 98 ? -19.735 4.802 9.894 1.00 81.12 98 ASN A C 1
ATOM 783 O O . ASN A 1 98 ? -19.171 4.756 8.800 1.00 81.12 98 ASN A O 1
ATOM 787 N N . SER A 1 99 ? -20.434 5.872 10.286 1.00 80.06 99 SER A N 1
ATOM 788 C CA . SER A 1 99 ? -20.545 7.079 9.455 1.00 80.06 99 SER A CA 1
ATOM 789 C C . SER A 1 99 ? -19.184 7.728 9.183 1.00 80.06 99 SER A C 1
ATOM 791 O O . SER A 1 99 ? -18.856 7.981 8.023 1.00 80.06 99 SER A O 1
ATOM 793 N N . SER A 1 100 ? -18.339 7.894 10.207 1.00 78.12 100 SER A N 1
ATOM 794 C CA . SER A 1 100 ? -17.009 8.497 10.041 1.00 78.12 100 SER A CA 1
ATOM 795 C C . SER A 1 100 ? -16.066 7.627 9.202 1.00 78.12 100 SER A C 1
ATOM 797 O O . SER A 1 100 ? -15.244 8.139 8.435 1.00 78.12 100 SER A O 1
ATOM 799 N N . GLY A 1 101 ? -16.190 6.298 9.299 1.00 76.56 101 GLY A N 1
ATOM 800 C CA . GLY A 1 101 ? -15.438 5.354 8.472 1.00 76.56 101 GLY A CA 1
ATOM 801 C C . GLY A 1 101 ? -15.824 5.421 6.989 1.00 76.56 101 GLY A C 1
ATOM 802 O O . GLY A 1 101 ? -14.951 5.368 6.117 1.00 76.56 101 GLY A O 1
ATOM 803 N N . ILE A 1 102 ? -17.117 5.588 6.689 1.00 77.38 102 ILE A N 1
ATOM 804 C CA . ILE A 1 102 ? -17.631 5.741 5.318 1.00 77.38 102 ILE A CA 1
ATOM 805 C C . ILE A 1 102 ? -17.146 7.058 4.700 1.00 77.38 102 ILE A C 1
ATOM 807 O O . ILE A 1 102 ? -16.674 7.062 3.561 1.00 77.38 102 ILE A O 1
ATOM 811 N N . GLU A 1 103 ? -17.206 8.159 5.448 1.00 77.12 103 GLU A N 1
ATOM 812 C CA . GLU A 1 103 ? -16.705 9.466 5.006 1.00 77.12 103 GLU A CA 1
ATOM 813 C C . GLU A 1 103 ? -15.194 9.443 4.753 1.00 77.12 103 GLU A C 1
ATOM 815 O O . GLU A 1 103 ? -14.732 9.880 3.697 1.00 77.12 103 GLU A O 1
ATOM 820 N N . SER A 1 104 ? -14.426 8.831 5.658 1.00 77.25 104 SER A N 1
ATOM 821 C CA . SER A 1 104 ? -12.974 8.684 5.501 1.00 77.25 104 SER A CA 1
ATOM 822 C C . SER A 1 104 ? -12.605 7.853 4.267 1.00 77.25 104 SER A C 1
ATOM 824 O O . SER A 1 104 ? -11.671 8.201 3.543 1.00 77.25 104 SER A O 1
ATOM 826 N N . LYS A 1 105 ? -13.345 6.770 3.976 1.00 78.38 105 LYS A N 1
ATOM 827 C CA . LYS A 1 105 ? -13.157 5.987 2.742 1.00 78.38 105 LYS A CA 1
ATOM 828 C C . LYS A 1 105 ? -13.472 6.809 1.493 1.00 78.38 105 LYS A C 1
ATOM 830 O O . LYS A 1 105 ? -12.677 6.788 0.556 1.00 78.38 105 LYS A O 1
ATOM 835 N N . LYS A 1 106 ? -14.581 7.557 1.481 1.00 80.75 106 LYS A N 1
ATOM 836 C CA . LYS A 1 106 ? -14.939 8.438 0.356 1.00 80.75 106 LYS A CA 1
ATOM 837 C C . LYS A 1 106 ? -13.871 9.504 0.102 1.00 80.75 106 LYS A C 1
ATOM 839 O O . LYS A 1 106 ? -13.474 9.685 -1.045 1.00 80.75 106 LYS A O 1
ATOM 844 N N . ALA A 1 107 ? -13.352 10.146 1.148 1.00 79.19 107 ALA A N 1
ATOM 845 C CA . ALA A 1 107 ? -12.292 11.150 1.026 1.00 79.19 107 ALA A CA 1
ATOM 846 C C . ALA A 1 107 ? -10.980 10.562 0.469 1.00 79.19 107 ALA A C 1
ATOM 848 O O . ALA A 1 107 ? -10.325 11.164 -0.387 1.00 79.19 107 ALA A O 1
ATOM 849 N N . ILE A 1 108 ? -10.612 9.351 0.904 1.00 78.69 108 ILE A N 1
ATOM 850 C CA . ILE A 1 108 ? -9.435 8.645 0.378 1.00 78.69 108 ILE A CA 1
ATOM 851 C C . ILE A 1 108 ? -9.634 8.242 -1.085 1.00 78.69 108 ILE A C 1
ATOM 853 O O . ILE A 1 108 ? -8.680 8.294 -1.845 1.00 78.69 108 ILE A O 1
ATOM 857 N N . MET A 1 109 ? -10.838 7.862 -1.508 1.00 75.19 109 MET A N 1
ATOM 858 C CA . MET A 1 109 ? -11.087 7.498 -2.907 1.00 75.19 109 MET A CA 1
ATOM 859 C C . MET A 1 109 ? -11.203 8.721 -3.830 1.00 75.19 109 MET A C 1
ATOM 861 O O . MET A 1 109 ? -10.751 8.662 -4.967 1.00 75.19 109 MET A O 1
ATOM 865 N N . SER A 1 110 ? -11.746 9.841 -3.340 1.00 74.31 110 SER A N 1
ATOM 866 C CA . SER A 1 110 ? -11.927 11.073 -4.123 1.00 74.31 110 SER A CA 1
ATOM 867 C C . SER A 1 110 ? -10.635 11.853 -4.372 1.00 74.31 110 SER A C 1
ATOM 869 O O . SER A 1 110 ? -10.589 12.647 -5.301 1.00 74.31 110 SER A O 1
ATOM 871 N N . SER A 1 111 ? -9.592 11.662 -3.561 1.00 65.00 111 SER A N 1
ATOM 872 C CA . SER A 1 111 ? -8.301 12.354 -3.727 1.00 65.00 111 SER A CA 1
ATOM 873 C C . SER A 1 111 ? -7.400 11.734 -4.807 1.00 65.00 111 SER A C 1
ATOM 875 O O . SER A 1 111 ? -6.276 12.194 -5.002 1.00 65.00 111 SER A O 1
ATOM 877 N N . TYR A 1 112 ? -7.877 10.685 -5.486 1.00 60.53 112 TYR A N 1
ATOM 878 C CA . TYR A 1 112 ? -7.111 9.890 -6.452 1.00 60.53 112 TYR A CA 1
ATOM 879 C C . TYR A 1 112 ? -7.873 9.612 -7.767 1.00 60.53 112 TYR A C 1
ATOM 881 O O . TYR A 1 112 ? -7.402 8.794 -8.562 1.00 60.53 112 TYR A O 1
ATOM 889 N N . ALA A 1 113 ? -9.025 10.264 -7.978 1.00 53.47 113 ALA A N 1
ATOM 890 C CA . ALA A 1 113 ? -9.764 10.308 -9.246 1.00 53.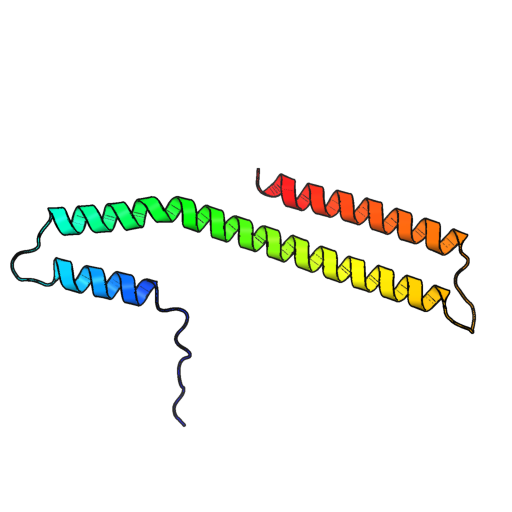47 113 ALA A CA 1
ATOM 891 C C . ALA A 1 113 ? -9.382 11.575 -10.023 1.00 53.47 113 ALA A C 1
ATOM 893 O O . ALA A 1 113 ? -9.229 11.467 -11.258 1.00 53.47 113 ALA A O 1
#

Secondary structure (DSSP, 8-state):
---------THHHHHHHHHHHHHSSSS--HHHHHHHHHHHHHHHHHHHHHHHHHHHHHHHHHHHHHHHHHHHHHHHHHH-SSSPPPHHHHHHHHHHHHHHHHHHHHHHHHTT-

Sequence (113 aa):
MFMQFVRTNNNVEGTHNNLKAVVGSAYTNIVKFLSLMKEVADKIALTAKLLSQKQVLKKVYKNAESMQYQLCNLWDSYQRTINPISSEKLRRIGGQLNSSGIESKKAIMSSYA

Foldseek 3Di:
DDPPPPPDPCPVVVLVVVLCVQCVDPDRPVVVNVVSVVVVVVCPVVVVVVVLVVVLVVQLVVLVVVLVVVLVVLVVQQVDPPDHDDPVRSVVVNVVSVVVNVVSNVVSVVVSD

Mean predicted aligned error: 12.75 Å

Radius of gyration: 26.0 Å; Cα contacts (8 Å, |Δi|>4): 30; chains: 1; bounding box: 61×19×69 Å

pLDDT: mean 76.65, std 11.19, range [37.34, 88.5]

Nearest PDB structures (foldseek):
  1y2o-assembly1_B  TM=4.603E-01  e=3.665E+00  Homo sapiens

Solvent-accessible surface area (backbone atoms only — not comparable to full-atom values): 6575 Å² total; per-residue (Å²): 136,83,83,75,75,76,82,77,70,61,64,63,59,51,51,51,50,55,48,45,69,51,59,68,43,101,73,54,50,61,68,60,51,54,52,51,51,47,58,52,56,66,44,47,63,55,49,52,52,52,52,53,51,51,53,50,50,52,53,53,50,53,52,51,51,54,50,49,52,53,52,50,54,52,51,52,43,42,70,35,92,71,84,45,55,52,70,70,58,51,51,53,51,52,52,52,52,51,54,54,50,52,52,52,50,51,55,62,55,63,78,76,113